Protein AF-A0A3C1RQ86-F1 (afdb_monomer_lite)

Foldseek 3Di:
DDPVLVVVLVVVVVPDVDDDDDDPCPVVVVVSVCVSCCVVPVHDDDDDDDD

Radius of gyration: 11.14 Å; chains: 1; bounding box: 24×20×31 Å

Sequence (51 aa):
MSKFNEELKLLLRSRYAIIYIPTLEEERVEMVIKQAAKDQGNRGVYIWDFV

Structure (mmCIF, N/CA/C/O backbone):
data_AF-A0A3C1RQ86-F1
#
_entry.id   AF-A0A3C1RQ86-F1
#
loop_
_atom_site.group_PDB
_atom_site.id
_atom_site.type_symbol
_atom_site.label_atom_id
_atom_site.label_alt_id
_atom_site.label_comp_id
_atom_site.label_asym_id
_atom_site.label_entity_id
_atom_site.label_seq_id
_atom_site.pdbx_PDB_ins_code
_atom_site.Cartn_x
_atom_site.Cartn_y
_atom_site.Cartn_z
_atom_site.occupancy
_atom_site.B_iso_or_equiv
_atom_site.auth_seq_id
_atom_site.auth_comp_id
_atom_site.auth_asym_id
_atom_site.auth_atom_id
_atom_site.pdbx_PDB_model_num
ATOM 1 N N . MET A 1 1 ? 4.840 -3.185 14.025 1.00 59.16 1 MET A N 1
ATOM 2 C CA . MET A 1 1 ? 4.193 -3.082 12.695 1.00 59.16 1 MET A CA 1
ATOM 3 C C . MET A 1 1 ? 5.163 -2.325 11.794 1.00 59.16 1 MET A C 1
ATOM 5 O O . MET A 1 1 ? 5.899 -1.507 12.327 1.00 59.16 1 MET A O 1
ATOM 9 N N . SER A 1 2 ? 5.281 -2.631 10.498 1.00 78.31 2 SER A N 1
ATOM 10 C CA . SER A 1 2 ? 6.182 -1.849 9.630 1.00 78.31 2 SER A CA 1
ATOM 11 C C . SER A 1 2 ? 5.631 -0.427 9.451 1.00 78.31 2 SER A C 1
ATOM 13 O O . SER A 1 2 ? 4.414 -0.250 9.384 1.00 78.31 2 SER A O 1
ATOM 15 N N . LYS A 1 3 ? 6.513 0.577 9.343 1.00 88.00 3 LYS A N 1
ATOM 16 C CA . LYS A 1 3 ? 6.139 1.992 9.141 1.00 88.00 3 LYS A CA 1
ATOM 17 C C . LYS A 1 3 ? 5.184 2.185 7.950 1.00 88.00 3 LYS A C 1
ATOM 19 O O . LYS A 1 3 ? 4.200 2.909 8.055 1.00 88.00 3 LYS A O 1
ATOM 24 N N . PHE A 1 4 ? 5.408 1.440 6.867 1.00 88.12 4 PHE A N 1
ATOM 25 C CA . PHE A 1 4 ? 4.538 1.418 5.687 1.00 88.12 4 PHE A CA 1
ATOM 26 C C . PHE A 1 4 ? 3.082 1.048 6.011 1.00 88.12 4 PHE A C 1
ATOM 28 O O . PHE A 1 4 ? 2.157 1.709 5.547 1.00 88.12 4 PHE A O 1
ATOM 35 N N . ASN A 1 5 ? 2.854 0.018 6.834 1.00 87.75 5 ASN A N 1
ATOM 36 C CA . ASN A 1 5 ? 1.496 -0.425 7.163 1.00 87.75 5 ASN A CA 1
ATOM 37 C C . ASN A 1 5 ? 0.721 0.646 7.939 1.00 87.75 5 ASN A C 1
ATOM 39 O O . ASN A 1 5 ? -0.492 0.773 7.774 1.00 87.75 5 ASN A O 1
ATOM 43 N N . GLU A 1 6 ? 1.402 1.399 8.801 1.00 89.94 6 GLU A N 1
ATOM 44 C CA . GLU A 1 6 ? 0.790 2.476 9.581 1.00 89.94 6 GLU A CA 1
ATOM 45 C C . GLU A 1 6 ? 0.413 3.664 8.688 1.00 89.94 6 GLU A C 1
ATOM 47 O O . GLU A 1 6 ? -0.724 4.142 8.759 1.00 89.94 6 GLU A O 1
ATOM 52 N N . GLU A 1 7 ? 1.317 4.070 7.792 1.00 91.06 7 GLU A N 1
ATOM 53 C CA . GLU A 1 7 ? 1.082 5.125 6.800 1.00 91.06 7 GLU A CA 1
ATOM 54 C C . GLU A 1 7 ? -0.054 4.751 5.841 1.00 91.06 7 GLU A C 1
ATOM 56 O O . GLU A 1 7 ? -1.000 5.522 5.6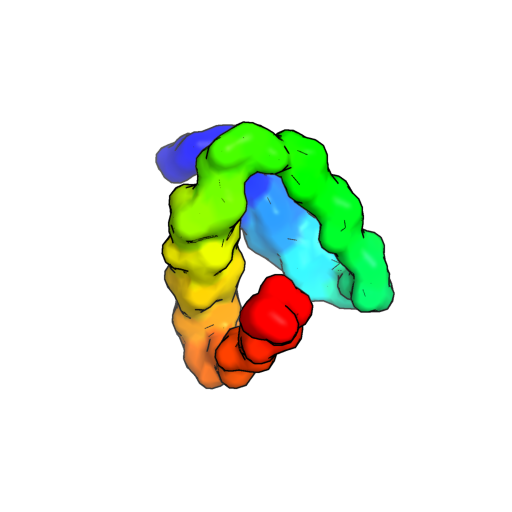73 1.00 91.06 7 GLU A O 1
ATOM 61 N N . LEU A 1 8 ? -0.047 3.533 5.291 1.00 90.56 8 LEU A N 1
ATOM 62 C CA . LEU A 1 8 ? -1.121 3.048 4.422 1.00 90.56 8 LEU A CA 1
ATOM 63 C C . LEU A 1 8 ? -2.472 3.055 5.148 1.00 90.56 8 LEU A C 1
ATOM 65 O O . LEU A 1 8 ? -3.472 3.535 4.613 1.00 90.56 8 LEU A O 1
ATOM 69 N N . LYS A 1 9 ? -2.523 2.563 6.394 1.00 89.25 9 LYS A N 1
ATOM 70 C CA . LYS A 1 9 ? -3.756 2.578 7.193 1.00 89.25 9 LYS A CA 1
ATOM 71 C C . LYS A 1 9 ? -4.257 4.003 7.435 1.00 89.25 9 LYS A C 1
ATOM 73 O O . LYS A 1 9 ? -5.472 4.201 7.451 1.00 89.25 9 LYS A O 1
ATOM 78 N N . LEU A 1 10 ? -3.364 4.975 7.625 1.00 90.25 10 LEU A N 1
ATOM 79 C CA . LEU A 1 10 ? -3.729 6.385 7.753 1.00 90.25 10 LEU A CA 1
ATOM 80 C C . LEU A 1 10 ? -4.328 6.928 6.448 1.00 90.25 10 LEU A C 1
ATOM 82 O O . LEU A 1 10 ? -5.429 7.475 6.489 1.00 90.25 10 LEU A O 1
ATOM 86 N N . LEU A 1 11 ? -3.665 6.699 5.309 1.00 89.94 11 LEU A N 1
ATOM 87 C CA . LEU A 1 11 ? -4.121 7.143 3.985 1.00 89.94 11 LEU A CA 1
ATOM 88 C C . LEU A 1 11 ? -5.494 6.561 3.607 1.00 89.94 11 LEU A C 1
ATOM 90 O O . LEU A 1 11 ? -6.357 7.260 3.075 1.00 89.94 11 LEU A O 1
ATOM 94 N N . LEU A 1 12 ? -5.736 5.288 3.933 1.00 87.19 12 LEU A N 1
ATOM 95 C CA . LEU A 1 12 ? -7.034 4.644 3.710 1.00 87.19 12 LEU A CA 1
ATOM 96 C C . LEU A 1 12 ? -8.151 5.261 4.568 1.00 87.19 12 LEU A C 1
ATOM 98 O O . LEU A 1 12 ? -9.303 5.328 4.135 1.00 87.19 12 LEU A O 1
ATOM 102 N N . ARG A 1 13 ? -7.842 5.720 5.789 1.00 87.12 13 ARG A N 1
ATOM 103 C CA . ARG A 1 13 ? -8.825 6.374 6.672 1.00 87.12 13 ARG A CA 1
ATOM 104 C C . ARG A 1 13 ? -9.101 7.822 6.285 1.00 87.12 13 ARG A C 1
ATOM 106 O O . ARG A 1 13 ? -10.226 8.272 6.483 1.00 87.12 13 ARG A O 1
ATOM 113 N N . SER A 1 14 ? -8.125 8.527 5.719 1.00 89.62 14 SER A N 1
ATOM 114 C CA . SER A 1 14 ? -8.311 9.888 5.203 1.00 89.62 14 SER A CA 1
ATOM 115 C C . SER A 1 14 ? -9.064 9.935 3.867 1.00 89.62 14 SER A C 1
ATOM 117 O O . SER A 1 14 ? -9.350 11.024 3.383 1.00 89.62 14 SER A O 1
ATOM 119 N N . ARG A 1 15 ? -9.446 8.773 3.307 1.00 84.56 15 ARG A N 1
ATOM 120 C CA . ARG A 1 15 ? -10.294 8.638 2.108 1.00 84.56 15 ARG A CA 1
ATOM 121 C C . ARG A 1 15 ? -9.719 9.340 0.872 1.00 84.56 15 ARG A C 1
ATOM 123 O O . ARG A 1 15 ? -10.468 9.910 0.082 1.00 84.56 15 ARG A O 1
ATOM 130 N N . TYR A 1 16 ? -8.399 9.289 0.693 1.00 83.56 16 TYR A N 1
ATOM 131 C CA . TYR A 1 16 ? -7.792 9.716 -0.568 1.00 83.56 16 TYR A CA 1
ATOM 132 C C . TYR A 1 16 ? -8.359 8.889 -1.725 1.00 83.56 16 TYR A C 1
ATOM 134 O O . TYR A 1 16 ? -8.413 7.664 -1.645 1.00 83.56 16 TYR A O 1
ATOM 142 N N . ALA A 1 17 ? -8.781 9.565 -2.795 1.00 85.56 17 ALA A N 1
ATOM 143 C CA . ALA A 1 17 ? -9.398 8.913 -3.948 1.00 85.56 17 ALA A CA 1
ATOM 144 C C . ALA A 1 17 ? -8.405 8.053 -4.751 1.00 85.56 17 ALA A C 1
ATOM 146 O O . ALA A 1 17 ? -8.807 7.063 -5.353 1.00 85.56 17 ALA A O 1
ATOM 147 N N . ILE A 1 18 ? -7.120 8.428 -4.761 1.00 91.19 18 ILE A N 1
ATOM 148 C CA . ILE A 1 18 ? -6.047 7.740 -5.489 1.00 91.19 18 ILE A CA 1
ATOM 149 C C . ILE A 1 18 ? -4.803 7.706 -4.598 1.00 91.19 18 ILE A C 1
ATOM 151 O O . ILE A 1 18 ? -4.429 8.723 -4.012 1.00 91.19 18 ILE A O 1
ATOM 155 N N . ILE A 1 19 ? -4.159 6.542 -4.508 1.00 91.12 19 ILE A N 1
ATOM 156 C CA . ILE A 1 19 ? -2.890 6.337 -3.802 1.00 91.12 19 ILE A CA 1
ATOM 157 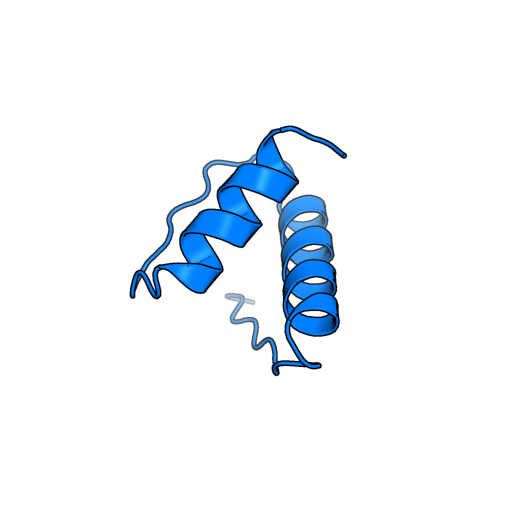C C . ILE A 1 19 ? -1.927 5.672 -4.786 1.00 91.12 19 ILE A C 1
ATOM 159 O O . ILE A 1 19 ? -2.216 4.593 -5.293 1.00 91.12 19 ILE A O 1
ATOM 163 N N . TYR A 1 20 ? -0.788 6.311 -5.052 1.00 92.25 20 TYR A N 1
ATOM 164 C CA . TYR A 1 20 ? 0.281 5.740 -5.870 1.00 92.25 20 TYR A CA 1
ATOM 165 C C . TYR A 1 20 ? 1.340 5.102 -4.968 1.00 92.25 20 TYR A C 1
ATOM 167 O O . TYR A 1 20 ? 1.857 5.762 -4.066 1.00 92.25 20 TYR A O 1
ATOM 175 N N . ILE A 1 21 ? 1.653 3.826 -5.200 1.00 92.19 21 ILE A N 1
ATOM 176 C CA . ILE A 1 21 ? 2.615 3.059 -4.398 1.00 92.19 21 ILE A CA 1
ATOM 177 C C . ILE A 1 21 ? 3.750 2.596 -5.320 1.00 92.19 21 ILE A C 1
ATOM 179 O O . ILE A 1 21 ? 3.569 1.624 -6.051 1.00 92.19 21 ILE A O 1
ATOM 183 N N . PRO A 1 22 ? 4.922 3.257 -5.310 1.00 93.56 22 PRO A N 1
ATOM 184 C CA . PRO A 1 22 ? 6.075 2.779 -6.060 1.00 93.56 22 PRO A CA 1
ATOM 185 C C . PRO A 1 22 ? 6.679 1.564 -5.344 1.00 93.56 22 PRO A C 1
ATOM 187 O O . PRO A 1 22 ? 7.175 1.673 -4.222 1.00 93.56 22 PRO A O 1
ATOM 190 N N . THR A 1 23 ? 6.637 0.399 -5.981 1.00 92.50 23 THR A N 1
ATOM 191 C C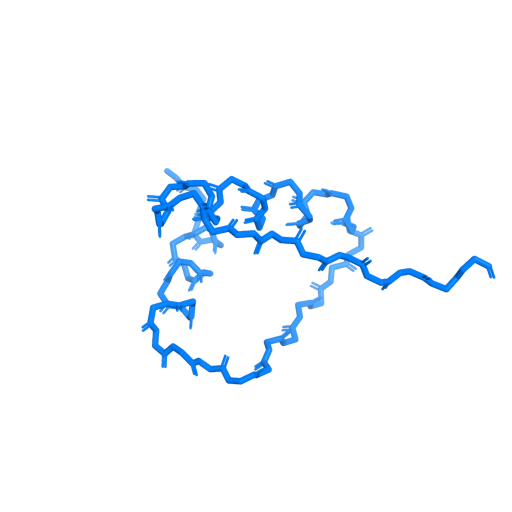A . THR A 1 23 ? 7.191 -0.849 -5.443 1.00 92.50 23 THR A CA 1
ATOM 192 C C . THR A 1 23 ? 7.702 -1.729 -6.579 1.00 92.50 23 THR A C 1
ATOM 194 O O . THR A 1 23 ? 7.173 -1.680 -7.684 1.00 92.50 23 THR A O 1
ATOM 197 N N . LEU A 1 24 ? 8.722 -2.540 -6.298 1.00 94.81 24 LEU A N 1
ATOM 198 C CA . LEU A 1 24 ? 9.131 -3.661 -7.156 1.00 94.81 24 LEU A CA 1
ATOM 199 C C . LEU A 1 24 ? 8.489 -4.985 -6.707 1.00 94.81 24 LEU A C 1
ATOM 201 O O . LEU A 1 24 ? 8.551 -5.979 -7.416 1.00 94.81 24 LEU A O 1
ATOM 205 N N . GLU A 1 25 ? 7.895 -4.999 -5.511 1.00 94.50 25 GLU A N 1
ATOM 206 C CA . GLU A 1 25 ? 7.242 -6.158 -4.904 1.00 94.50 25 GLU A CA 1
ATOM 207 C C . GLU A 1 25 ? 5.725 -5.934 -4.906 1.00 94.50 25 GLU A C 1
ATOM 209 O O . GLU A 1 25 ? 5.145 -5.525 -3.894 1.00 94.50 25 GLU A O 1
ATOM 214 N N . GLU A 1 26 ? 5.091 -6.137 -6.057 1.00 92.31 26 GLU A N 1
ATOM 215 C CA . GLU A 1 26 ? 3.649 -5.940 -6.244 1.00 92.31 26 GLU A CA 1
ATOM 216 C C . GLU A 1 26 ? 2.821 -6.843 -5.319 1.00 92.31 26 GLU A C 1
ATOM 218 O O . GLU A 1 26 ? 2.026 -6.351 -4.513 1.00 92.31 26 GLU A O 1
ATOM 223 N N . GLU A 1 27 ? 3.093 -8.151 -5.333 1.00 93.81 27 GLU A N 1
ATOM 224 C CA . GLU A 1 27 ? 2.368 -9.148 -4.534 1.00 93.81 27 GLU A CA 1
ATOM 225 C C . GLU A 1 27 ? 2.376 -8.819 -3.034 1.00 93.81 27 GLU A C 1
ATOM 227 O O . GLU A 1 27 ? 1.377 -8.989 -2.326 1.00 93.81 27 GLU A O 1
ATOM 232 N N . ARG A 1 28 ? 3.500 -8.296 -2.523 1.00 93.44 28 ARG A N 1
ATOM 233 C CA . ARG A 1 28 ? 3.608 -7.897 -1.116 1.00 93.44 28 ARG A CA 1
ATOM 234 C C . ARG A 1 28 ? 2.670 -6.740 -0.796 1.00 93.44 28 ARG A C 1
ATOM 236 O O . ARG A 1 28 ? 2.035 -6.746 0.261 1.00 93.44 28 ARG A O 1
ATOM 243 N N . VAL A 1 29 ? 2.578 -5.755 -1.686 1.00 93.31 29 VAL A N 1
ATOM 244 C CA . VAL A 1 29 ? 1.666 -4.620 -1.516 1.00 93.31 29 VAL A CA 1
ATOM 245 C C . VAL A 1 29 ? 0.217 -5.092 -1.561 1.00 93.31 29 VAL A C 1
ATOM 247 O O . VAL A 1 29 ? -0.560 -4.706 -0.685 1.00 93.31 29 VAL A O 1
ATOM 250 N N . GLU A 1 30 ? -0.139 -5.991 -2.478 1.00 93.38 30 GLU A N 1
ATOM 251 C CA . GLU A 1 30 ? -1.487 -6.556 -2.513 1.00 93.38 30 GLU A CA 1
ATOM 252 C C . GLU A 1 30 ? -1.873 -7.252 -1.206 1.00 93.38 30 GLU A C 1
ATOM 254 O O . GLU A 1 30 ? -2.967 -7.032 -0.682 1.00 93.38 30 GLU A O 1
ATOM 259 N N . MET A 1 31 ? -0.984 -8.094 -0.666 1.00 93.94 31 MET A N 1
ATOM 260 C CA . MET A 1 31 ? -1.228 -8.800 0.594 1.00 93.94 31 MET A CA 1
ATOM 261 C C . MET A 1 31 ? -1.474 -7.818 1.741 1.00 93.94 31 MET A C 1
ATOM 263 O O . MET A 1 31 ? -2.407 -7.997 2.530 1.00 93.94 31 MET A O 1
ATOM 267 N N . VAL A 1 32 ? -0.676 -6.750 1.814 1.00 94.06 32 VAL A N 1
ATOM 268 C CA . VAL A 1 32 ? -0.843 -5.706 2.828 1.00 94.06 32 VAL A CA 1
ATOM 269 C C . VAL A 1 32 ? -2.175 -4.969 2.656 1.00 94.06 32 VAL A C 1
ATOM 271 O O . VAL A 1 32 ? -2.865 -4.743 3.653 1.00 94.06 32 VAL A O 1
ATOM 274 N N . ILE A 1 33 ? -2.577 -4.629 1.426 1.00 93.38 33 ILE A N 1
ATOM 275 C CA . ILE A 1 33 ? -3.864 -3.972 1.146 1.00 93.38 33 ILE A CA 1
ATOM 276 C C . ILE A 1 33 ? -5.034 -4.883 1.540 1.00 93.38 33 ILE A C 1
ATOM 278 O O . ILE A 1 33 ? -5.937 -4.435 2.250 1.00 93.38 33 ILE A O 1
ATOM 282 N N . LYS A 1 34 ? -4.997 -6.166 1.155 1.00 93.56 34 LYS A N 1
ATOM 283 C CA . LYS A 1 34 ? -6.008 -7.173 1.531 1.00 93.56 34 LYS A CA 1
ATOM 284 C C . LYS A 1 34 ? -6.144 -7.273 3.052 1.00 93.56 34 LYS A C 1
ATOM 286 O O . LYS A 1 34 ? -7.256 -7.219 3.579 1.00 93.56 34 LYS A O 1
ATOM 291 N N . GLN A 1 35 ? -5.024 -7.335 3.775 1.00 93.69 35 GLN A N 1
ATOM 292 C CA . GLN A 1 35 ? -5.042 -7.381 5.237 1.00 93.69 35 GLN A CA 1
ATOM 293 C C . GLN A 1 35 ? -5.573 -6.079 5.854 1.00 93.69 35 GLN A C 1
ATOM 295 O O . GLN A 1 35 ? -6.392 -6.119 6.769 1.00 93.69 35 GLN A O 1
ATOM 300 N N . ALA A 1 36 ? -5.162 -4.916 5.345 1.00 91.56 36 ALA A N 1
ATOM 301 C CA . ALA A 1 36 ? -5.640 -3.628 5.841 1.00 91.56 36 ALA A CA 1
ATOM 302 C C . ALA A 1 36 ? -7.150 -3.443 5.618 1.00 91.56 36 ALA A C 1
ATOM 304 O O . ALA A 1 36 ? -7.836 -2.908 6.489 1.00 91.56 36 ALA A O 1
ATOM 305 N N . ALA A 1 37 ? -7.681 -3.906 4.485 1.00 91.44 37 ALA A N 1
ATOM 306 C CA . ALA A 1 37 ? -9.109 -3.890 4.190 1.00 91.44 37 ALA A CA 1
ATOM 307 C C . ALA A 1 37 ? -9.901 -4.827 5.116 1.00 91.44 37 ALA A C 1
ATOM 309 O O . ALA A 1 37 ? -10.962 -4.440 5.618 1.00 91.44 37 ALA A O 1
ATOM 310 N N . LYS A 1 38 ? -9.347 -6.013 5.408 1.00 92.50 38 LYS A N 1
ATOM 311 C CA . LYS A 1 38 ? -9.891 -6.955 6.395 1.00 92.50 38 LYS A CA 1
ATOM 312 C C . LYS A 1 38 ? -9.981 -6.321 7.785 1.00 92.50 38 LYS A C 1
ATOM 314 O O . LYS A 1 38 ? -11.053 -6.330 8.389 1.00 92.50 38 LYS A O 1
ATOM 319 N N . ASP A 1 39 ? -8.898 -5.693 8.243 1.00 90.75 39 ASP A N 1
ATOM 320 C CA . ASP A 1 39 ? -8.821 -5.013 9.544 1.00 90.75 39 ASP A CA 1
ATOM 321 C C . ASP A 1 39 ? -9.794 -3.819 9.655 1.00 90.75 39 ASP A C 1
ATOM 323 O O . ASP A 1 39 ? -10.232 -3.473 10.750 1.00 90.75 39 ASP A O 1
ATOM 327 N N . GLN A 1 40 ? -10.142 -3.167 8.538 1.00 87.38 40 GLN A N 1
ATOM 328 C CA . GLN A 1 40 ? -11.005 -1.976 8.502 1.00 87.38 40 GLN A CA 1
ATOM 329 C C . GLN A 1 40 ? -12.492 -2.289 8.259 1.00 87.38 40 GLN A C 1
ATOM 331 O O . GLN A 1 40 ? -13.208 -1.493 7.638 1.00 87.38 40 GLN A O 1
ATOM 336 N N . GLY A 1 41 ? -12.955 -3.430 8.771 1.00 88.50 41 GLY A N 1
ATOM 337 C CA . GLY A 1 41 ? -14.351 -3.858 8.677 1.00 88.50 41 GLY A CA 1
ATOM 338 C C . GLY A 1 41 ? -14.635 -4.753 7.476 1.00 88.50 41 GLY A C 1
ATOM 339 O O . GLY A 1 41 ? -15.713 -4.658 6.899 1.00 88.50 41 GLY A O 1
ATOM 340 N N . ASN A 1 42 ? -13.672 -5.599 7.096 1.00 89.50 42 ASN A N 1
ATOM 341 C CA . ASN A 1 42 ? -13.824 -6.572 6.014 1.00 89.50 42 ASN A CA 1
ATOM 342 C C . ASN A 1 42 ? -14.272 -5.945 4.683 1.00 89.50 42 ASN A C 1
ATOM 344 O O . ASN A 1 42 ? -15.198 -6.423 4.026 1.00 89.50 42 ASN A O 1
ATOM 348 N N . ARG A 1 43 ? -13.629 -4.836 4.304 1.00 89.94 43 ARG A N 1
ATOM 349 C CA . ARG A 1 43 ? -13.927 -4.134 3.050 1.00 89.94 43 ARG A CA 1
ATOM 350 C C . ARG A 1 43 ? -13.532 -5.003 1.857 1.00 89.94 43 ARG A C 1
ATOM 352 O O . ARG A 1 43 ? -12.486 -5.646 1.882 1.00 89.94 43 ARG A O 1
ATOM 359 N N . GLY A 1 44 ? -14.345 -4.977 0.802 1.00 91.50 44 GLY A N 1
ATOM 360 C CA . GLY A 1 44 ? -14.003 -5.630 -0.460 1.00 91.50 44 GLY A CA 1
ATOM 361 C C . GLY A 1 44 ? -12.771 -4.989 -1.100 1.00 91.50 44 GLY A C 1
ATOM 362 O O . GLY A 1 44 ? -12.644 -3.765 -1.115 1.00 91.50 44 GLY A O 1
ATOM 363 N N . VAL A 1 45 ? -11.876 -5.823 -1.626 1.00 92.94 45 VAL A N 1
ATOM 364 C CA . VAL A 1 45 ? -10.711 -5.407 -2.416 1.00 92.94 45 VAL A CA 1
ATOM 365 C C . VAL A 1 45 ? -10.881 -5.982 -3.811 1.00 92.94 45 VAL A C 1
ATOM 367 O O . VAL A 1 45 ? -11.049 -7.190 -3.959 1.00 92.94 45 VAL A O 1
ATOM 370 N N . TYR A 1 46 ? -10.843 -5.113 -4.813 1.00 92.81 46 TYR A N 1
ATOM 371 C CA . TYR A 1 46 ? -10.916 -5.480 -6.222 1.00 92.81 46 TYR A CA 1
ATOM 372 C C . TYR A 1 46 ? -9.582 -5.134 -6.867 1.00 92.81 46 TYR A C 1
ATOM 374 O O . TYR A 1 46 ? -9.042 -4.057 -6.618 1.00 92.81 46 TYR A O 1
ATOM 382 N N . ILE A 1 47 ? -9.052 -6.064 -7.653 1.0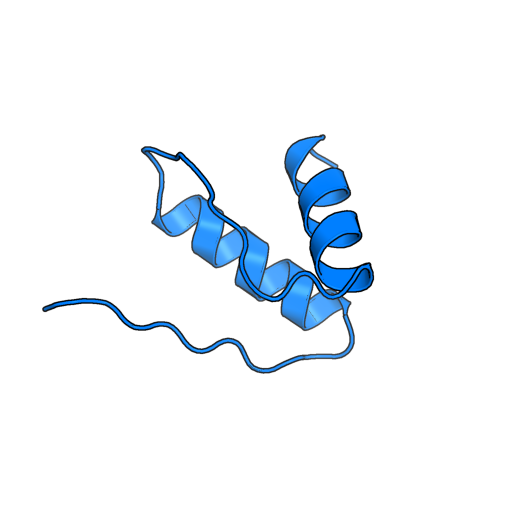0 90.62 47 ILE A N 1
ATOM 383 C CA . ILE A 1 47 ? -7.769 -5.928 -8.337 1.00 90.62 47 ILE A CA 1
ATOM 384 C C . ILE A 1 47 ? -8.058 -5.976 -9.826 1.00 90.62 47 ILE A C 1
ATOM 386 O O . ILE A 1 47 ? -8.833 -6.820 -10.280 1.00 90.62 47 ILE A O 1
ATOM 390 N N . TRP A 1 48 ? -7.460 -5.047 -10.561 1.00 90.38 48 TRP A N 1
ATOM 391 C CA . TRP A 1 48 ? -7.477 -5.052 -12.009 1.00 90.38 48 TRP A CA 1
ATOM 392 C C . TRP A 1 48 ? -6.035 -5.107 -12.487 1.00 90.38 48 TRP A C 1
ATOM 394 O O . TRP A 1 48 ? -5.281 -4.159 -12.286 1.00 90.38 48 TRP A O 1
ATOM 404 N N . ASP A 1 49 ? -5.688 -6.242 -13.075 1.00 84.81 49 ASP A N 1
ATOM 405 C CA . ASP A 1 49 ? -4.413 -6.487 -13.730 1.00 84.81 49 ASP A CA 1
ATOM 406 C C . ASP A 1 49 ? -4.653 -6.585 -15.247 1.00 84.81 49 ASP A C 1
ATOM 408 O O . ASP A 1 49 ? -5.743 -6.976 -15.689 1.00 84.81 49 ASP A O 1
ATOM 412 N N . PHE A 1 50 ? -3.667 -6.185 -16.044 1.00 80.81 50 PHE A N 1
ATOM 413 C CA . PHE A 1 50 ? -3.711 -6.287 -17.50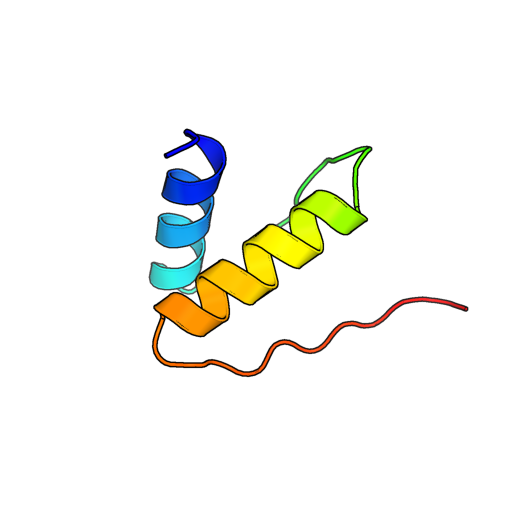0 1.00 80.81 50 PHE A CA 1
ATOM 414 C C . PHE A 1 50 ? -3.026 -7.600 -17.904 1.00 80.81 50 PHE A C 1
ATOM 416 O O . PHE A 1 50 ? -1.804 -7.650 -17.996 1.00 80.81 50 PHE A O 1
ATOM 423 N N . VAL A 1 51 ? -3.819 -8.657 -18.122 1.00 66.00 51 VAL A N 1
ATOM 424 C CA . VAL A 1 51 ? -3.342 -9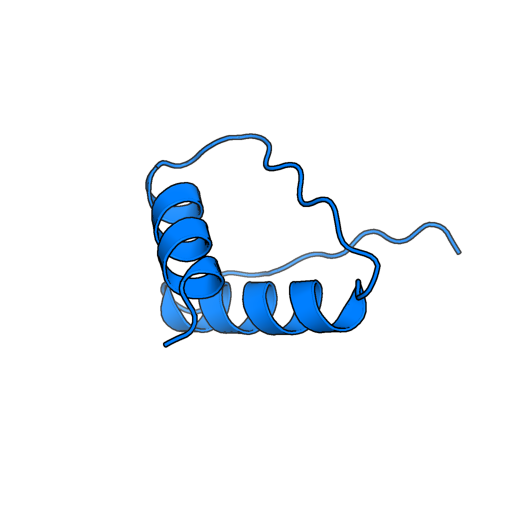.947 -18.670 1.00 66.00 51 VAL A CA 1
ATOM 425 C C . VAL A 1 51 ? -2.950 -9.809 -20.138 1.00 66.00 51 VAL A C 1
ATOM 427 O O . VAL A 1 51 ? -3.725 -9.168 -20.888 1.00 66.00 51 VAL A O 1
#

pLDDT: mean 89.18, std 6.42, range [59.16, 94.81]

Secondary structure (DSSP, 8-state):
--HHHHHHHHHHHTT-S------S-HHHHHHHHHHHHHHTTS---------